Protein AF-A0A822D2E2-F1 (afdb_monomer_lite)

Sequence (139 aa):
VDSPNTPASKMARSLVAHYRWFVTGTPFHRSINDLEGIVQYLFPLTSIPRDQISLLLRKKDKINDVFLSWIMNFLKLITRRTSRQCLNDLPEQYERVIGLQFSQLERTYYDRIWNECRDEFKREFQHLWQKREKERNGN

pLDDT: mean 77.78, std 12.93, range [47.59, 97.12]

Radius of gyration: 23.9 Å; chains: 1; bounding box: 46×48×59 Å

Structure (mmCIF, N/CA/C/O backbone):
data_AF-A0A822D2E2-F1
#
_entry.id   AF-A0A822D2E2-F1
#
loop_
_atom_site.group_PDB
_atom_site.id
_atom_site.type_symbol
_atom_site.label_atom_id
_atom_site.label_alt_id
_atom_site.label_comp_id
_atom_site.label_asym_id
_atom_site.label_entity_id
_atom_site.label_seq_id
_atom_site.pdbx_PDB_ins_code
_atom_site.Cartn_x
_atom_site.Cartn_y
_atom_site.Cartn_z
_atom_site.occupancy
_atom_site.B_iso_or_equiv
_atom_site.auth_seq_id
_atom_site.auth_comp_id
_atom_site.auth_asym_id
_atom_site.auth_atom_id
_atom_site.pdbx_PDB_model_num
ATOM 1 N N . VAL A 1 1 ? 8.582 -6.673 -6.145 1.00 56.44 1 VAL A N 1
ATOM 2 C CA . VAL A 1 1 ? 8.926 -5.354 -6.729 1.00 56.44 1 VAL A CA 1
ATOM 3 C C . VAL A 1 1 ? 8.229 -4.242 -5.960 1.00 56.44 1 VAL A C 1
ATOM 5 O O . VAL A 1 1 ? 8.900 -3.307 -5.553 1.00 56.44 1 VAL A O 1
ATOM 8 N N . ASP A 1 2 ? 6.944 -4.424 -5.654 1.00 57.53 2 ASP A N 1
ATOM 9 C CA . ASP A 1 2 ? 6.040 -3.501 -4.937 1.00 57.53 2 ASP A CA 1
ATOM 10 C C . ASP A 1 2 ? 6.605 -2.957 -3.619 1.00 57.53 2 ASP A C 1
ATOM 12 O O . ASP A 1 2 ? 6.482 -1.781 -3.312 1.00 57.53 2 ASP A O 1
ATOM 16 N N . SER A 1 3 ? 7.321 -3.792 -2.862 1.00 69.19 3 SER A N 1
ATOM 17 C CA . SER A 1 3 ? 8.169 -3.329 -1.763 1.00 69.19 3 SER A CA 1
ATOM 18 C C . SER A 1 3 ? 9.639 -3.319 -2.201 1.00 69.19 3 SER A C 1
ATOM 20 O O . SER A 1 3 ? 10.194 -4.388 -2.503 1.00 69.19 3 SER A O 1
ATOM 22 N N . PRO A 1 4 ? 10.320 -2.157 -2.207 1.00 68.88 4 PRO A N 1
ATOM 23 C CA . PRO A 1 4 ? 11.646 -2.018 -2.812 1.00 68.88 4 PRO A CA 1
ATOM 24 C C . PRO A 1 4 ? 12.750 -2.775 -2.055 1.00 68.88 4 PRO A C 1
ATOM 26 O O . PRO A 1 4 ? 13.797 -3.081 -2.636 1.00 68.88 4 PRO A O 1
ATOM 29 N N . ASN A 1 5 ? 12.518 -3.110 -0.782 1.00 76.44 5 ASN A N 1
ATOM 30 C CA . ASN A 1 5 ? 13.512 -3.701 0.119 1.00 76.44 5 ASN A CA 1
ATOM 31 C C . ASN A 1 5 ? 13.451 -5.229 0.248 1.00 76.44 5 ASN A C 1
ATOM 33 O O . ASN A 1 5 ? 14.291 -5.799 0.943 1.00 76.44 5 ASN A O 1
ATOM 37 N N . THR A 1 6 ? 12.515 -5.903 -0.422 1.00 84.12 6 THR A N 1
ATOM 38 C CA . THR A 1 6 ? 12.447 -7.371 -0.364 1.00 84.12 6 THR A CA 1
ATOM 39 C C . THR A 1 6 ? 13.619 -8.015 -1.123 1.00 84.12 6 THR A C 1
ATOM 41 O O . THR A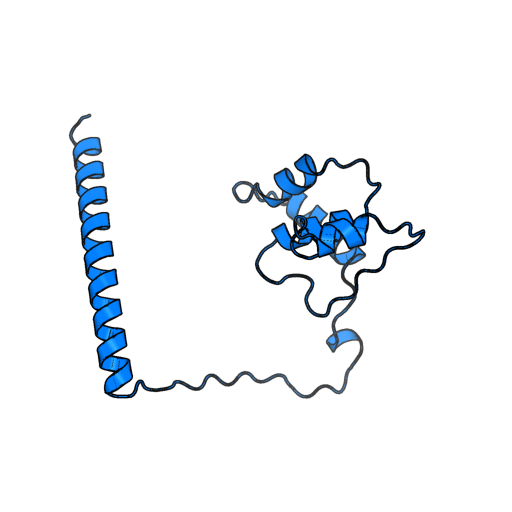 1 6 ? 14.102 -7.433 -2.103 1.00 84.12 6 THR A O 1
ATOM 44 N N . PRO A 1 7 ? 14.082 -9.217 -0.721 1.00 85.38 7 PRO A N 1
ATOM 45 C CA . PRO A 1 7 ? 15.142 -9.940 -1.431 1.00 85.38 7 PRO A CA 1
ATOM 46 C C . PRO A 1 7 ? 14.825 -10.147 -2.917 1.00 85.38 7 PRO A C 1
ATOM 48 O O . PRO A 1 7 ? 15.668 -9.885 -3.771 1.00 85.38 7 PRO A O 1
ATOM 51 N N . ALA A 1 8 ? 13.575 -10.500 -3.230 1.00 86.38 8 ALA A N 1
ATOM 52 C CA . ALA A 1 8 ? 13.098 -10.651 -4.601 1.00 86.38 8 ALA A CA 1
ATOM 53 C C . ALA A 1 8 ? 13.208 -9.342 -5.405 1.00 86.38 8 ALA A C 1
ATOM 55 O O . ALA A 1 8 ? 13.686 -9.352 -6.535 1.00 86.38 8 ALA A O 1
ATOM 56 N N . SER A 1 9 ? 12.837 -8.195 -4.821 1.00 82.94 9 SER A N 1
ATOM 57 C CA . SER A 1 9 ? 12.986 -6.891 -5.485 1.00 82.94 9 SER A CA 1
ATOM 58 C C . SER A 1 9 ? 14.453 -6.519 -5.726 1.00 82.94 9 SER A C 1
ATOM 60 O O . SER A 1 9 ? 14.771 -5.945 -6.765 1.00 82.94 9 SER A O 1
ATOM 62 N N . LYS A 1 10 ? 15.353 -6.834 -4.783 1.00 83.44 10 LYS A N 1
ATOM 63 C CA . LYS A 1 10 ? 16.796 -6.583 -4.937 1.00 83.44 10 LYS A CA 1
ATOM 64 C C . LYS A 1 10 ? 17.388 -7.432 -6.062 1.00 83.44 10 LYS A C 1
ATOM 66 O O . LYS A 1 10 ? 18.057 -6.882 -6.930 1.00 83.44 10 LYS A O 1
ATOM 71 N N . MET A 1 11 ? 17.070 -8.726 -6.080 1.00 86.38 11 MET A N 1
ATOM 72 C CA . MET A 1 11 ? 17.501 -9.656 -7.127 1.00 86.38 11 MET A CA 1
ATOM 73 C C . MET A 1 11 ? 16.960 -9.249 -8.504 1.00 86.38 11 MET A C 1
ATOM 75 O O . MET A 1 11 ? 17.710 -9.178 -9.470 1.00 86.38 11 MET A O 1
ATOM 79 N N . ALA A 1 12 ? 15.675 -8.901 -8.602 1.00 86.00 12 ALA A N 1
ATOM 80 C CA . ALA A 1 12 ? 15.085 -8.470 -9.867 1.00 86.00 12 ALA A CA 1
ATOM 81 C C . ALA A 1 12 ? 15.795 -7.232 -10.448 1.00 86.00 12 ALA A C 1
ATOM 83 O O . ALA A 1 12 ? 15.945 -7.116 -11.662 1.00 86.00 12 ALA A O 1
ATOM 84 N N . ARG A 1 13 ? 16.272 -6.316 -9.593 1.00 83.44 13 ARG A N 1
ATOM 85 C CA . ARG A 1 13 ? 17.028 -5.130 -10.025 1.00 83.44 13 ARG A CA 1
ATOM 86 C C . ARG A 1 13 ? 18.478 -5.418 -10.404 1.00 83.44 13 ARG A C 1
ATOM 88 O O . ARG A 1 13 ? 19.016 -4.644 -11.193 1.00 83.44 13 ARG A O 1
ATOM 95 N N . SER A 1 14 ? 19.101 -6.466 -9.865 1.00 84.00 14 SER A N 1
ATOM 96 C CA . SER A 1 14 ? 20.481 -6.831 -10.212 1.00 84.00 14 SER A CA 1
ATOM 97 C C . SER A 1 14 ? 20.594 -7.537 -11.564 1.00 84.00 14 SER A C 1
ATOM 99 O O . SER A 1 14 ? 21.699 -7.699 -12.069 1.00 84.00 14 SER A O 1
ATOM 101 N N . LEU A 1 15 ? 19.474 -7.949 -12.166 1.00 87.06 15 LEU A N 1
ATOM 102 C CA . LEU A 1 15 ? 19.469 -8.523 -13.508 1.00 87.06 15 LEU A CA 1
ATOM 103 C C . LEU A 1 15 ? 19.856 -7.464 -14.552 1.00 87.06 15 LEU A C 1
ATOM 105 O O . LEU A 1 15 ? 19.261 -6.379 -14.626 1.00 87.06 15 LEU A O 1
ATOM 109 N N . VAL A 1 16 ? 20.846 -7.802 -15.378 1.00 85.62 16 VAL A N 1
ATOM 110 C CA . VAL A 1 16 ? 21.248 -6.998 -16.535 1.00 85.62 16 VAL A CA 1
ATOM 111 C C . VAL A 1 16 ? 20.178 -7.149 -17.611 1.00 85.62 16 VAL A C 1
ATOM 113 O O . VAL A 1 16 ? 19.893 -8.254 -18.064 1.00 85.62 16 VAL A O 1
ATOM 116 N N . ALA A 1 17 ? 19.561 -6.039 -18.006 1.00 83.31 17 ALA A N 1
ATOM 117 C CA . ALA A 1 17 ? 18.522 -6.020 -19.025 1.00 83.31 17 ALA A CA 1
ATOM 118 C C . ALA A 1 17 ? 18.571 -4.699 -19.795 1.00 83.31 17 ALA A C 1
ATOM 120 O O . ALA A 1 17 ? 18.687 -3.639 -19.183 1.00 83.31 17 ALA A O 1
ATOM 121 N N . HIS A 1 18 ? 18.445 -4.773 -21.121 1.00 82.19 18 HIS A N 1
ATOM 122 C CA . HIS A 1 18 ? 18.367 -3.595 -21.994 1.00 82.19 18 HIS A CA 1
ATOM 123 C C . HIS A 1 18 ? 16.999 -2.909 -21.896 1.00 82.19 18 HIS A C 1
ATOM 125 O O . HIS A 1 18 ? 16.911 -1.686 -21.882 1.00 82.19 18 HIS A O 1
ATOM 131 N N . TYR A 1 19 ? 15.937 -3.705 -21.763 1.00 83.12 19 TYR A N 1
ATOM 132 C CA . TYR A 1 19 ? 14.572 -3.231 -21.569 1.00 83.12 19 TYR A CA 1
ATOM 133 C C . TYR A 1 19 ? 13.956 -3.949 -20.377 1.00 83.12 19 TYR A C 1
ATOM 135 O O . TYR A 1 19 ? 14.055 -5.172 -20.261 1.00 83.12 19 TYR A O 1
ATOM 143 N N . ARG A 1 20 ? 13.306 -3.193 -19.493 1.00 83.06 20 ARG A N 1
ATOM 144 C CA . ARG A 1 20 ? 12.608 -3.734 -18.327 1.00 83.06 20 ARG A CA 1
ATOM 145 C C . ARG A 1 20 ? 11.121 -3.492 -18.475 1.00 83.06 20 ARG A C 1
ATOM 147 O O . ARG A 1 20 ? 10.689 -2.361 -18.667 1.00 83.06 20 ARG A O 1
ATOM 154 N N . TRP A 1 21 ? 10.356 -4.567 -18.363 1.00 83.19 21 TRP A N 1
ATOM 155 C CA . TRP A 1 21 ? 8.904 -4.533 -18.419 1.00 83.19 21 TRP A CA 1
ATOM 156 C C . TRP A 1 21 ? 8.356 -4.939 -17.063 1.00 83.19 21 TRP A C 1
ATOM 158 O O . TRP A 1 21 ? 8.751 -5.960 -16.506 1.00 83.19 21 TRP A O 1
ATOM 168 N N . PHE A 1 22 ? 7.441 -4.134 -16.537 1.00 80.25 22 PHE A N 1
ATOM 169 C CA . PHE A 1 22 ? 6.709 -4.457 -15.326 1.00 80.25 22 PHE A CA 1
ATOM 170 C C . PHE A 1 22 ? 5.248 -4.696 -15.695 1.00 80.25 22 PHE A C 1
ATOM 172 O O . PHE A 1 22 ? 4.565 -3.787 -16.161 1.00 80.25 22 PHE A O 1
ATOM 179 N N . VAL A 1 23 ? 4.787 -5.936 -15.534 1.00 82.81 23 VAL A N 1
ATOM 180 C CA . VAL A 1 23 ? 3.426 -6.347 -15.889 1.00 82.81 23 VAL A CA 1
ATOM 181 C C . VAL A 1 23 ? 2.696 -6.727 -14.611 1.00 82.81 23 VAL A C 1
ATOM 183 O O . VAL A 1 23 ? 3.082 -7.666 -13.923 1.00 82.81 23 VAL A O 1
ATOM 186 N N . THR A 1 24 ? 1.637 -5.989 -14.296 1.00 79.38 24 THR A N 1
ATOM 187 C CA . THR A 1 24 ? 0.774 -6.245 -13.141 1.00 79.38 24 THR A CA 1
ATOM 188 C C . THR A 1 24 ? -0.663 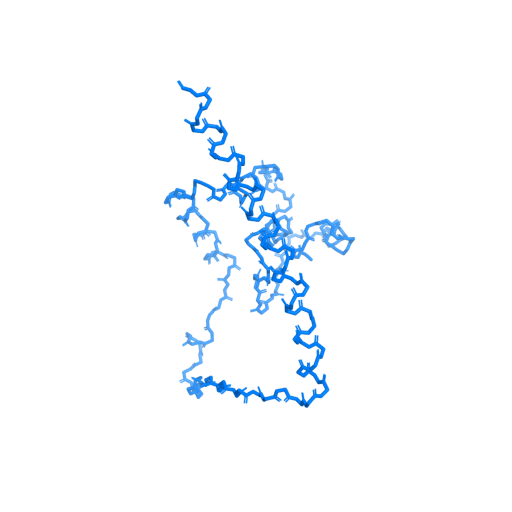-5.865 -13.476 1.00 79.38 24 THR A C 1
ATOM 190 O O . THR A 1 24 ? -0.899 -4.914 -14.222 1.00 79.38 24 THR A O 1
ATOM 193 N N . GLY A 1 25 ? -1.625 -6.617 -12.938 1.00 74.62 25 GLY A N 1
ATOM 194 C CA . GLY A 1 25 ? -3.047 -6.278 -13.036 1.00 74.62 25 GLY A CA 1
ATOM 195 C C . GLY A 1 25 ? -3.447 -5.122 -12.115 1.00 74.62 25 GLY A C 1
ATOM 196 O O . GLY A 1 25 ? -4.395 -4.403 -12.411 1.00 74.62 25 GLY A O 1
ATOM 197 N N . THR A 1 26 ? -2.701 -4.908 -11.028 1.00 74.44 26 THR A N 1
ATOM 198 C CA . THR A 1 26 ? -2.952 -3.861 -10.029 1.00 74.44 26 THR A CA 1
ATOM 199 C C . THR A 1 26 ? -1.615 -3.250 -9.600 1.00 74.44 26 THR 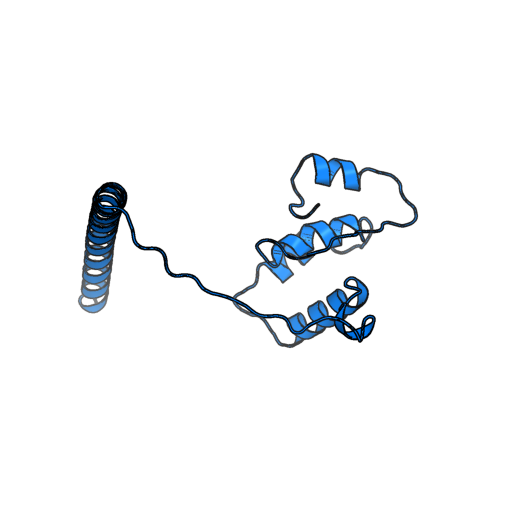A C 1
ATOM 201 O O . THR A 1 26 ? -0.932 -3.820 -8.746 1.00 74.44 26 THR A O 1
ATOM 204 N N . PRO A 1 27 ? -1.195 -2.116 -10.186 1.00 68.75 27 PRO A N 1
ATOM 205 C CA . PRO A 1 27 ? 0.087 -1.486 -9.853 1.00 68.75 27 PRO A CA 1
ATOM 206 C C . PRO A 1 27 ? 0.133 -0.871 -8.450 1.00 68.75 27 PRO A C 1
ATOM 208 O O . PRO A 1 27 ? 1.214 -0.568 -7.957 1.00 68.75 27 PRO A O 1
ATOM 211 N N . PHE A 1 28 ? -1.020 -0.721 -7.796 1.00 73.94 28 PHE A N 1
ATOM 212 C CA . PHE A 1 28 ? -1.149 -0.208 -6.436 1.00 73.94 28 PHE A CA 1
ATOM 213 C C . PHE A 1 28 ? -1.798 -1.275 -5.566 1.00 73.94 28 PHE A C 1
ATOM 215 O O . PHE A 1 28 ? -2.852 -1.792 -5.939 1.00 73.94 28 PHE A O 1
ATOM 222 N N . HIS A 1 29 ? -1.189 -1.602 -4.425 1.00 67.25 29 HIS A N 1
ATOM 223 C CA . HIS A 1 29 ? -1.730 -2.630 -3.536 1.00 67.25 29 HIS A CA 1
ATOM 224 C C . HIS A 1 29 ? -2.083 -2.077 -2.155 1.00 67.25 29 HIS A C 1
ATOM 226 O O . HIS A 1 29 ? -3.130 -2.411 -1.609 1.00 67.25 29 HIS A O 1
ATOM 232 N N . ARG A 1 30 ? -1.231 -1.224 -1.573 1.00 66.00 30 ARG A N 1
ATOM 233 C CA . ARG A 1 30 ? -1.423 -0.699 -0.210 1.00 66.00 30 ARG A CA 1
ATOM 234 C C . ARG A 1 30 ? -1.204 0.799 -0.103 1.00 66.00 30 ARG A C 1
ATOM 236 O O . ARG A 1 30 ? -1.859 1.450 0.708 1.00 66.00 30 ARG A O 1
ATOM 243 N N . SER A 1 31 ? -0.269 1.362 -0.868 1.00 68.31 31 SER A N 1
ATOM 244 C CA . SER A 1 31 ? 0.031 2.793 -0.775 1.00 68.31 31 SER A CA 1
ATOM 245 C C . SER A 1 31 ? 0.734 3.337 -2.014 1.00 68.31 31 SER A C 1
ATOM 247 O O . SER A 1 31 ? 1.313 2.593 -2.797 1.00 68.31 31 SER A O 1
ATOM 249 N N . ILE A 1 32 ? 0.778 4.665 -2.140 1.00 68.62 32 ILE A N 1
ATOM 250 C CA . ILE A 1 32 ? 1.562 5.342 -3.182 1.00 68.62 32 ILE A CA 1
ATOM 251 C C . ILE A 1 32 ? 3.067 5.033 -3.093 1.00 68.62 32 ILE A C 1
ATOM 253 O O . ILE A 1 32 ? 3.780 5.173 -4.081 1.00 68.62 32 ILE A O 1
ATOM 257 N N . ASN A 1 33 ? 3.551 4.556 -1.939 1.00 69.12 33 ASN A N 1
ATOM 258 C CA . ASN A 1 33 ? 4.940 4.129 -1.777 1.00 69.12 33 ASN A CA 1
ATOM 259 C C . ASN A 1 33 ? 5.260 2.869 -2.593 1.00 69.12 33 ASN A C 1
ATOM 261 O O . ASN A 1 33 ? 6.429 2.622 -2.877 1.00 69.12 33 ASN A O 1
ATOM 265 N N . ASP A 1 34 ? 4.250 2.106 -3.021 1.00 72.12 34 ASP A N 1
ATOM 266 C CA . ASP A 1 34 ? 4.449 0.937 -3.883 1.00 72.12 34 ASP A CA 1
ATOM 267 C C . ASP A 1 34 ? 5.018 1.361 -5.260 1.00 72.12 34 ASP A C 1
ATOM 269 O O . ASP A 1 34 ? 5.757 0.606 -5.899 1.00 72.12 34 ASP A O 1
ATOM 273 N N . LEU A 1 35 ? 4.788 2.619 -5.677 1.00 74.88 35 LEU A N 1
ATOM 274 C CA . LEU A 1 35 ? 5.411 3.207 -6.870 1.00 74.88 35 LEU A CA 1
ATOM 275 C C . LEU A 1 35 ? 6.925 3.311 -6.758 1.00 74.88 35 LEU A C 1
ATOM 277 O O . LEU A 1 35 ? 7.612 3.225 -7.772 1.00 74.88 35 LEU A O 1
ATOM 281 N N . GLU A 1 36 ? 7.460 3.478 -5.549 1.00 77.12 36 GLU A N 1
ATOM 282 C CA . GLU A 1 36 ? 8.899 3.612 -5.337 1.00 77.12 36 GLU A CA 1
ATOM 283 C C . GLU A 1 36 ? 9.635 2.374 -5.875 1.00 77.12 36 GLU A C 1
ATOM 285 O O . GLU A 1 36 ? 10.647 2.488 -6.567 1.00 77.12 36 GLU A O 1
ATOM 290 N N . GLY A 1 37 ? 9.086 1.184 -5.614 1.00 78.31 37 GLY A N 1
ATOM 291 C CA . GLY A 1 37 ? 9.633 -0.081 -6.096 1.00 78.31 37 GLY A CA 1
ATOM 292 C C . GLY A 1 37 ? 9.519 -0.254 -7.610 1.00 78.31 37 GLY A C 1
ATOM 293 O O . GLY A 1 37 ? 10.463 -0.734 -8.242 1.00 78.31 37 GLY A O 1
ATOM 294 N N . ILE A 1 38 ? 8.400 0.181 -8.195 1.00 80.06 38 ILE A N 1
ATOM 295 C CA . ILE A 1 38 ? 8.145 0.114 -9.641 1.00 80.06 38 ILE A CA 1
ATOM 296 C C . ILE A 1 38 ? 9.090 1.053 -10.397 1.00 80.06 38 ILE A C 1
ATOM 298 O O . ILE A 1 38 ? 9.747 0.627 -11.348 1.00 80.06 38 ILE A O 1
ATOM 302 N N . VAL A 1 39 ? 9.221 2.302 -9.939 1.00 78.69 39 VAL A N 1
ATOM 303 C CA . VAL A 1 39 ? 10.128 3.300 -10.524 1.00 78.69 39 VAL A CA 1
ATOM 304 C C . VAL A 1 39 ? 11.569 2.797 -10.460 1.00 78.69 39 VAL A C 1
ATOM 306 O O . VAL A 1 39 ? 12.250 2.780 -11.480 1.00 78.69 39 VAL A O 1
ATOM 309 N N . GLN A 1 40 ? 12.016 2.300 -9.300 1.00 78.56 40 GLN A N 1
ATOM 310 C CA . GLN A 1 40 ? 13.370 1.748 -9.134 1.00 78.56 40 GLN A CA 1
ATOM 311 C C . GLN A 1 40 ? 13.646 0.544 -10.040 1.00 78.56 40 GLN A C 1
ATOM 313 O O . GLN A 1 40 ? 14.792 0.299 -10.418 1.00 78.56 40 GLN A O 1
ATOM 318 N N . TYR A 1 41 ? 12.624 -0.255 -10.346 1.00 82.31 41 TYR A N 1
ATOM 319 C CA . TYR A 1 41 ? 12.782 -1.406 -11.222 1.00 82.31 41 TYR A CA 1
ATOM 320 C C . TYR A 1 41 ? 12.860 -1.001 -12.694 1.00 82.31 41 TYR A C 1
ATOM 322 O O . TYR A 1 41 ? 13.782 -1.449 -13.374 1.00 82.31 41 TYR A O 1
ATOM 330 N N . LEU A 1 42 ? 11.939 -0.156 -13.166 1.00 80.19 42 LEU A N 1
ATOM 331 C CA . LEU A 1 42 ? 11.862 0.289 -14.563 1.00 80.19 42 LEU A CA 1
ATOM 332 C C . LEU A 1 42 ? 13.002 1.236 -14.944 1.00 80.19 42 LEU A C 1
ATOM 334 O O . LEU A 1 42 ? 13.517 1.168 -16.057 1.00 80.19 42 LEU A O 1
ATOM 338 N N . PHE A 1 43 ? 13.425 2.075 -14.001 1.00 76.12 43 PHE A N 1
ATOM 339 C CA . PHE A 1 43 ? 14.415 3.124 -14.206 1.00 76.12 43 PHE A CA 1
ATOM 340 C C . PHE A 1 43 ? 15.613 2.953 -13.258 1.00 76.12 43 PHE A C 1
ATOM 342 O O . PHE A 1 43 ? 15.903 3.827 -12.445 1.00 76.12 43 PHE A O 1
ATOM 349 N N . PRO A 1 44 ? 16.352 1.832 -13.343 1.00 63.72 44 PRO A N 1
ATOM 350 C CA . PRO A 1 44 ? 17.481 1.565 -12.447 1.00 63.72 44 PRO A CA 1
ATOM 351 C C . PRO A 1 44 ? 18.633 2.565 -12.593 1.00 63.72 44 PRO A C 1
ATOM 353 O O . PRO A 1 44 ? 19.475 2.647 -11.707 1.00 63.72 44 PRO A O 1
ATOM 356 N N . LEU A 1 45 ? 18.680 3.281 -13.721 1.00 54.12 45 LEU A N 1
ATOM 357 C CA . LEU A 1 45 ? 19.753 4.192 -14.115 1.00 54.12 45 LEU A CA 1
ATOM 358 C C . LEU A 1 45 ? 19.318 5.660 -14.149 1.00 54.12 45 LEU A C 1
ATOM 360 O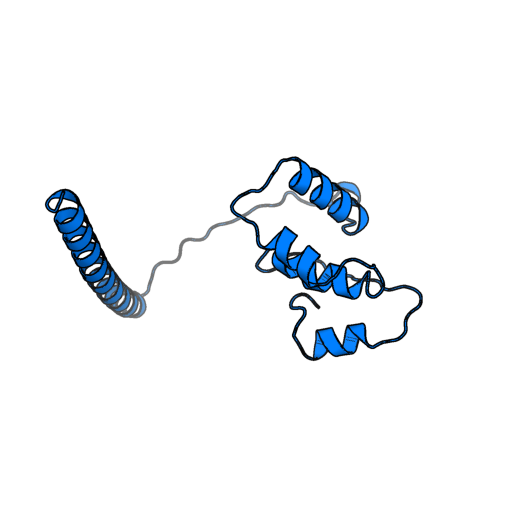 O . LEU A 1 45 ? 20.114 6.511 -14.537 1.00 54.12 45 LEU A O 1
ATOM 364 N N . THR A 1 46 ? 18.075 5.994 -13.781 1.00 53.47 46 THR A N 1
ATOM 365 C CA . THR A 1 46 ? 17.731 7.415 -13.679 1.00 53.47 46 THR A CA 1
ATOM 366 C C . THR A 1 46 ? 18.540 8.034 -12.553 1.00 53.47 46 THR A C 1
ATOM 368 O O . THR A 1 46 ? 18.484 7.547 -11.427 1.00 53.47 46 THR A O 1
ATOM 371 N N . SER A 1 47 ? 19.227 9.140 -12.844 1.00 52.09 47 SER A N 1
ATOM 372 C CA . SER A 1 47 ? 20.002 9.971 -11.910 1.00 52.09 47 SER A CA 1
ATOM 373 C C . SER A 1 47 ? 19.191 10.564 -10.751 1.00 52.09 47 SER A C 1
ATOM 375 O O . SER A 1 47 ? 19.665 11.476 -10.083 1.00 52.09 47 SER A O 1
ATOM 377 N N . ILE A 1 48 ? 17.960 10.101 -10.532 1.00 56.75 48 ILE A N 1
ATOM 378 C CA . ILE A 1 48 ? 17.091 10.521 -9.445 1.00 56.75 48 ILE A CA 1
ATOM 379 C C . ILE A 1 48 ? 17.447 9.645 -8.239 1.00 56.75 48 ILE A C 1
ATOM 381 O O . ILE A 1 48 ? 17.150 8.446 -8.245 1.00 56.75 48 ILE A O 1
ATOM 385 N N . PRO A 1 49 ? 18.084 10.207 -7.197 1.00 60.59 49 PRO A N 1
ATOM 386 C CA . PRO A 1 49 ? 18.413 9.458 -5.999 1.00 60.59 49 PRO A CA 1
ATOM 387 C C . PRO A 1 49 ? 17.145 8.865 -5.387 1.00 60.59 49 PRO A C 1
ATOM 389 O O . PRO A 1 49 ? 16.093 9.510 -5.350 1.00 60.59 49 PRO A O 1
ATOM 392 N N . ARG A 1 50 ? 17.264 7.654 -4.841 1.00 63.34 50 ARG A N 1
ATOM 393 C CA . ARG A 1 50 ? 16.208 6.975 -4.071 1.00 63.34 50 ARG A CA 1
ATOM 394 C C . ARG A 1 50 ? 15.544 7.902 -3.047 1.00 63.34 50 ARG A C 1
ATOM 396 O O . ARG A 1 50 ? 14.327 7.866 -2.854 1.00 63.34 50 ARG A O 1
ATOM 403 N N . ASP A 1 51 ? 16.350 8.759 -2.436 1.00 63.47 51 ASP A N 1
ATOM 404 C CA . ASP A 1 51 ? 15.924 9.708 -1.416 1.00 63.47 51 ASP A CA 1
ATOM 405 C C . ASP A 1 51 ? 15.000 10.785 -1.986 1.00 63.47 51 ASP A C 1
ATOM 407 O O . ASP A 1 51 ? 14.069 11.194 -1.312 1.00 63.47 51 ASP A O 1
ATOM 411 N N . GLN A 1 52 ? 15.163 11.192 -3.248 1.00 64.50 52 GL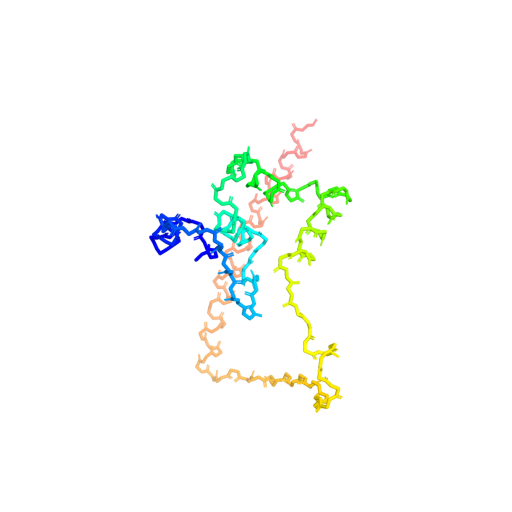N A N 1
ATOM 412 C CA . GLN A 1 52 ? 14.278 12.181 -3.868 1.00 64.50 52 GLN A CA 1
ATOM 413 C C . GLN A 1 52 ? 12.909 11.592 -4.214 1.00 64.50 52 GLN A C 1
ATOM 415 O O . GLN A 1 52 ? 11.896 12.221 -3.928 1.00 64.50 52 GLN A O 1
ATOM 420 N N . ILE A 1 53 ? 12.848 10.371 -4.760 1.00 64.50 53 ILE A N 1
ATOM 421 C CA . ILE A 1 53 ? 11.567 9.700 -5.060 1.00 64.50 53 ILE A CA 1
ATOM 422 C C . ILE A 1 53 ? 10.808 9.420 -3.763 1.00 64.50 53 ILE A C 1
ATOM 424 O O . ILE A 1 53 ? 9.619 9.714 -3.657 1.00 64.50 53 ILE A O 1
ATOM 428 N N . SER A 1 54 ? 11.499 8.892 -2.752 1.00 65.12 54 SER A N 1
ATOM 429 C CA . SER A 1 54 ? 10.883 8.634 -1.453 1.00 65.12 54 SER A CA 1
ATOM 430 C C . SER A 1 54 ? 10.463 9.930 -0.750 1.00 65.12 54 SER A C 1
ATOM 432 O O . SER A 1 54 ? 9.372 9.965 -0.194 1.00 65.12 54 SER A O 1
ATOM 434 N N . LEU A 1 55 ? 11.239 11.018 -0.823 1.00 66.00 55 LEU A N 1
ATOM 435 C CA . LEU A 1 55 ? 10.855 12.323 -0.267 1.00 66.00 55 LEU A CA 1
ATOM 436 C C . LEU A 1 55 ? 9.628 12.918 -0.977 1.00 66.00 55 LEU A C 1
ATOM 438 O O . LEU A 1 55 ? 8.746 13.468 -0.317 1.00 66.00 55 LEU A O 1
ATOM 442 N N . LEU A 1 56 ? 9.558 12.786 -2.303 1.00 64.44 56 LEU A N 1
ATOM 443 C CA . LEU A 1 56 ? 8.420 13.222 -3.112 1.00 64.44 56 LEU A CA 1
ATOM 444 C C . LEU A 1 56 ? 7.147 12.432 -2.771 1.00 64.44 56 LEU A C 1
ATOM 446 O O . LEU A 1 56 ? 6.090 13.027 -2.593 1.00 64.44 56 LEU A O 1
ATOM 450 N N . LEU A 1 57 ? 7.250 11.110 -2.606 1.00 65.06 57 LEU A N 1
ATOM 451 C CA . LEU A 1 57 ? 6.113 10.244 -2.265 1.00 65.06 57 LEU A CA 1
ATOM 452 C C . LEU A 1 57 ? 5.690 10.342 -0.785 1.00 65.06 57 LEU A C 1
ATOM 454 O O . LEU A 1 57 ? 4.522 10.121 -0.464 1.00 65.06 57 LEU A O 1
ATOM 458 N N . ARG A 1 58 ? 6.617 10.677 0.126 1.00 64.62 58 ARG A N 1
ATOM 459 C CA . ARG A 1 58 ? 6.374 10.734 1.582 1.00 64.62 58 ARG A CA 1
ATOM 460 C C . ARG A 1 58 ? 5.855 12.079 2.082 1.00 64.62 58 ARG A C 1
ATOM 462 O O . ARG A 1 58 ? 5.250 12.105 3.152 1.00 64.62 58 ARG A O 1
ATOM 469 N N . LYS A 1 59 ? 6.042 13.183 1.348 1.00 61.69 59 LYS A N 1
ATOM 470 C CA . LYS A 1 59 ? 5.469 14.497 1.700 1.00 61.69 59 LYS A CA 1
ATOM 471 C C . LYS A 1 59 ? 3.960 14.537 1.416 1.00 61.69 59 LYS A C 1
ATOM 473 O O . LYS A 1 59 ? 3.498 15.248 0.530 1.00 61.69 59 LYS A O 1
ATOM 478 N N . LYS A 1 60 ? 3.181 13.788 2.202 1.00 53.91 60 LYS A N 1
ATOM 479 C CA . LYS A 1 60 ? 1.709 13.814 2.169 1.00 53.91 60 LYS A CA 1
ATOM 480 C C . LYS A 1 60 ? 1.125 15.170 2.578 1.00 53.91 60 LYS A C 1
ATOM 482 O O . LYS A 1 60 ? 0.065 15.536 2.088 1.00 53.91 60 LYS A O 1
ATOM 487 N N . ASP A 1 61 ? 1.834 15.933 3.408 1.00 53.34 61 ASP A N 1
ATOM 488 C CA . ASP A 1 61 ? 1.292 17.156 4.023 1.00 53.34 61 ASP A CA 1
ATOM 489 C C . ASP A 1 61 ? 1.334 18.394 3.110 1.00 53.34 61 ASP A C 1
ATOM 491 O O . ASP A 1 61 ? 0.807 19.447 3.459 1.00 53.34 61 ASP A O 1
ATOM 495 N N . LYS A 1 62 ? 1.951 18.287 1.925 1.00 55.88 62 LYS A N 1
ATOM 496 C CA . LYS A 1 62 ? 1.947 19.331 0.887 1.00 55.88 62 LYS A CA 1
ATOM 497 C C . LYS A 1 62 ? 1.854 18.701 -0.498 1.00 55.88 62 LYS A C 1
ATOM 499 O O . LYS A 1 62 ? 2.755 18.857 -1.322 1.00 55.88 62 LYS A O 1
ATOM 504 N N . ILE A 1 63 ? 0.770 17.970 -0.746 1.00 61.22 63 ILE A N 1
ATOM 505 C CA . ILE A 1 63 ? 0.386 17.617 -2.113 1.00 61.22 63 ILE A CA 1
ATOM 506 C C . ILE A 1 63 ? 0.090 18.936 -2.840 1.00 61.22 63 ILE A C 1
ATOM 508 O O . ILE A 1 63 ? -0.956 19.541 -2.646 1.00 61.22 63 ILE A O 1
ATOM 512 N N . ASN A 1 64 ? 1.063 19.421 -3.608 1.00 66.69 64 ASN A N 1
ATOM 513 C CA . ASN A 1 64 ? 0.904 20.574 -4.488 1.00 66.69 64 ASN A CA 1
ATOM 514 C C . ASN A 1 64 ? 0.406 20.080 -5.856 1.00 66.69 64 ASN A C 1
ATOM 516 O O . ASN A 1 64 ? 0.814 19.004 -6.304 1.00 66.69 64 ASN A O 1
ATOM 520 N N . ASP A 1 65 ? -0.412 20.873 -6.544 1.00 74.56 65 ASP A N 1
ATOM 521 C CA . ASP A 1 65 ? -0.963 20.567 -7.872 1.00 74.56 65 ASP A CA 1
ATOM 522 C C . ASP A 1 65 ? 0.128 20.203 -8.889 1.00 74.56 65 ASP A C 1
ATOM 524 O O . ASP A 1 65 ? -0.054 19.337 -9.746 1.00 74.56 65 ASP A O 1
ATOM 528 N N . VAL A 1 66 ? 1.316 20.795 -8.742 1.00 72.81 66 VAL A N 1
ATOM 529 C CA . VAL A 1 66 ? 2.499 20.481 -9.555 1.00 72.81 66 VAL A CA 1
ATOM 530 C C . VAL A 1 66 ? 2.940 19.022 -9.388 1.00 72.81 66 VAL A C 1
ATOM 532 O O . VAL A 1 66 ? 3.243 18.348 -10.373 1.00 72.81 66 VAL A O 1
ATOM 535 N N . PHE A 1 67 ? 2.949 18.506 -8.154 1.00 71.94 67 PHE A N 1
ATOM 536 C CA . PHE A 1 67 ? 3.329 17.120 -7.874 1.00 71.94 67 PHE A CA 1
ATOM 537 C C . PHE A 1 67 ? 2.275 16.137 -8.394 1.00 71.94 67 PHE A C 1
ATOM 539 O O . PHE A 1 67 ? 2.628 15.122 -8.996 1.00 71.94 67 PHE A O 1
ATOM 546 N N . LEU A 1 68 ? 0.989 16.469 -8.233 1.00 73.19 68 LEU A N 1
ATOM 547 C CA . LEU A 1 68 ? -0.111 15.681 -8.791 1.00 73.19 68 LEU A CA 1
ATOM 548 C C . LEU A 1 68 ? -0.055 15.624 -10.319 1.00 73.19 68 LEU A C 1
ATOM 550 O O . LEU A 1 68 ? -0.194 14.552 -10.901 1.00 73.19 68 LEU A O 1
ATOM 554 N N . SER A 1 69 ? 0.199 16.752 -10.979 1.00 77.62 69 SER A N 1
ATOM 555 C CA . SER A 1 69 ? 0.335 16.799 -12.436 1.00 77.62 69 SER A CA 1
ATOM 556 C C . SER A 1 69 ? 1.517 15.954 -12.919 1.00 77.62 69 SER A C 1
ATOM 558 O O . SER A 1 69 ? 1.378 15.142 -13.839 1.00 77.62 69 SER A O 1
ATOM 560 N N . TRP A 1 70 ? 2.667 16.067 -12.248 1.00 75.19 70 TRP A N 1
ATOM 561 C CA . TRP A 1 70 ? 3.847 15.269 -12.571 1.00 75.19 70 TRP A CA 1
ATOM 562 C C . TRP A 1 70 ? 3.595 13.768 -12.399 1.00 75.19 70 TRP A C 1
ATOM 564 O O . TRP A 1 70 ? 3.849 13.000 -13.330 1.00 75.19 70 TRP A O 1
ATOM 574 N N . ILE A 1 71 ? 3.040 13.343 -11.256 1.00 74.75 71 ILE A N 1
ATOM 575 C CA . ILE A 1 71 ? 2.789 11.920 -11.006 1.00 74.75 71 ILE A CA 1
ATOM 576 C C . ILE A 1 71 ? 1.716 11.379 -11.950 1.00 74.75 71 ILE A C 1
ATOM 578 O O . ILE A 1 71 ? 1.866 10.276 -12.457 1.00 74.75 71 ILE A O 1
ATOM 582 N N . MET A 1 72 ? 0.688 12.161 -12.285 1.00 77.12 72 MET A N 1
ATOM 583 C CA . MET A 1 72 ? -0.326 11.766 -13.264 1.00 77.12 72 MET A CA 1
ATOM 584 C C . MET A 1 72 ? 0.258 11.573 -14.663 1.00 77.12 72 MET A C 1
ATOM 586 O O . MET A 1 72 ? -0.084 10.602 -15.339 1.00 77.12 72 MET A O 1
ATOM 590 N N . ASN A 1 73 ? 1.153 12.457 -15.105 1.00 77.62 73 ASN A N 1
ATOM 591 C CA . ASN A 1 73 ? 1.836 12.302 -16.389 1.00 77.62 73 ASN A CA 1
ATOM 592 C C . ASN A 1 73 ? 2.773 11.093 -16.383 1.00 77.62 73 ASN A C 1
ATOM 594 O O . ASN A 1 73 ? 2.776 10.317 -17.335 1.00 77.62 73 ASN A O 1
ATOM 598 N N . PHE A 1 74 ? 3.500 10.874 -15.287 1.00 75.62 74 PHE A N 1
ATOM 599 C CA . PHE A 1 74 ? 4.321 9.682 -15.111 1.00 75.62 74 PHE A CA 1
ATOM 600 C C . PHE A 1 74 ? 3.478 8.397 -15.152 1.00 75.62 74 PHE A C 1
ATOM 602 O O . PHE A 1 74 ? 3.790 7.469 -15.896 1.00 75.62 74 PHE A O 1
ATOM 609 N N . LEU A 1 75 ? 2.360 8.360 -14.423 1.00 76.06 75 LEU A N 1
ATOM 610 C CA . LEU A 1 75 ? 1.441 7.225 -14.398 1.00 76.06 75 LEU A CA 1
ATOM 611 C C . LEU A 1 75 ? 0.828 6.942 -15.768 1.00 76.06 75 LEU A C 1
ATOM 613 O O . LEU A 1 75 ? 0.692 5.773 -16.109 1.00 76.06 75 LEU A O 1
ATOM 617 N N . LYS A 1 76 ? 0.519 7.965 -16.573 1.00 76.56 76 LYS A N 1
ATOM 618 C CA . LYS A 1 76 ? 0.070 7.788 -17.967 1.00 76.56 76 LYS A CA 1
ATOM 619 C C . LYS A 1 76 ? 1.121 7.106 -18.848 1.00 76.56 76 LYS A C 1
ATOM 621 O O . LYS A 1 76 ? 0.750 6.382 -19.765 1.00 76.56 76 LYS A O 1
ATOM 626 N N . LEU A 1 77 ? 2.410 7.326 -18.580 1.00 70.88 77 LEU A N 1
ATOM 627 C CA . LEU A 1 77 ? 3.504 6.699 -19.329 1.00 70.88 77 LEU A CA 1
ATOM 628 C C . LEU A 1 77 ? 3.707 5.232 -18.936 1.00 70.88 77 LEU A C 1
ATOM 630 O O . LEU A 1 77 ? 3.977 4.402 -19.802 1.00 70.88 77 LEU A O 1
ATOM 634 N N . ILE A 1 78 ? 3.585 4.907 -17.644 1.00 70.62 78 ILE A N 1
ATOM 635 C CA . ILE A 1 78 ? 3.869 3.553 -17.138 1.00 70.62 78 ILE A CA 1
ATOM 636 C C . ILE A 1 78 ? 2.636 2.650 -17.052 1.00 70.62 78 ILE A C 1
ATOM 638 O O . ILE A 1 78 ? 2.756 1.427 -17.098 1.00 70.62 78 ILE A O 1
ATOM 642 N N . THR A 1 79 ? 1.445 3.232 -16.928 1.00 71.00 79 THR A N 1
ATOM 643 C CA . THR A 1 79 ? 0.194 2.496 -16.746 1.00 71.00 79 THR A CA 1
ATOM 644 C C . THR A 1 79 ? -0.537 2.450 -18.069 1.00 71.00 79 THR A C 1
ATOM 646 O O . THR A 1 79 ? -1.142 3.423 -18.509 1.00 71.00 79 THR A O 1
ATOM 649 N N . ARG A 1 80 ? -0.529 1.281 -18.699 1.00 65.56 80 ARG A N 1
ATOM 650 C CA . ARG A 1 80 ? -1.359 1.015 -19.868 1.00 65.56 80 ARG A CA 1
ATOM 651 C C . ARG A 1 80 ? -2.433 0.018 -19.458 1.00 65.56 80 ARG A C 1
ATOM 653 O O . ARG A 1 80 ? -2.107 -1.160 -19.328 1.00 65.56 80 ARG A O 1
ATOM 660 N N . ARG A 1 81 ? -3.674 0.494 -19.251 1.00 65.56 81 ARG A N 1
ATOM 661 C CA . ARG A 1 81 ? -4.940 -0.142 -19.695 1.00 65.56 81 ARG A CA 1
ATOM 662 C C . ARG A 1 81 ? -6.194 0.371 -18.973 1.00 65.56 81 ARG A C 1
ATOM 664 O O . ARG A 1 81 ? -6.193 0.590 -17.769 1.00 65.56 81 ARG A O 1
ATOM 671 N N . THR A 1 82 ? -7.307 0.381 -19.706 1.00 56.47 82 THR A N 1
ATOM 672 C CA . THR A 1 82 ? -8.643 0.094 -19.163 1.00 56.47 82 THR A CA 1
ATOM 673 C C . THR A 1 82 ? -9.326 -0.904 -20.095 1.00 56.47 82 THR A C 1
ATOM 675 O O . THR A 1 82 ? -9.407 -0.669 -21.296 1.00 56.47 82 THR A O 1
ATOM 678 N N . SER A 1 83 ? -9.815 -2.025 -19.557 1.00 55.84 83 SER A N 1
ATOM 679 C CA . SER A 1 83 ? -10.617 -3.014 -20.299 1.00 55.84 83 SER A CA 1
ATOM 680 C C . SER A 1 83 ? -11.801 -2.364 -21.020 1.00 55.84 83 SER A C 1
ATOM 682 O O . SER A 1 83 ? -12.045 -2.687 -22.174 1.00 55.84 83 SER A O 1
ATOM 684 N N . ARG A 1 84 ? -12.441 -1.361 -20.401 1.00 56.31 84 ARG A N 1
ATOM 685 C CA . ARG A 1 84 ? -13.523 -0.554 -20.997 1.00 56.31 84 ARG A CA 1
ATOM 686 C C . ARG A 1 84 ? -13.166 0.170 -22.301 1.00 56.31 84 ARG A C 1
ATOM 688 O O . ARG A 1 84 ? -14.069 0.487 -23.055 1.00 56.31 84 ARG A O 1
ATOM 695 N N . GLN A 1 85 ? -11.892 0.475 -22.561 1.00 59.88 85 GLN A N 1
ATOM 696 C CA . GLN A 1 85 ? -11.484 1.152 -23.803 1.00 59.88 85 GLN A CA 1
ATOM 697 C C . GLN A 1 85 ? -11.221 0.174 -24.957 1.00 59.88 85 GLN A C 1
ATOM 699 O O . GLN A 1 85 ? -11.148 0.596 -26.106 1.00 59.88 85 GLN A O 1
ATOM 704 N N . CYS A 1 86 ? -11.035 -1.115 -24.656 1.00 60.72 86 CYS A N 1
ATOM 705 C CA . CYS A 1 86 ? -10.644 -2.134 -25.633 1.00 60.72 86 CYS A CA 1
ATOM 706 C C . CYS A 1 86 ? -11.683 -3.249 -25.812 1.00 60.72 86 CYS A C 1
ATOM 708 O O . CYS A 1 86 ? -11.568 -4.027 -26.753 1.00 60.72 86 CYS A O 1
ATOM 710 N N . LEU A 1 87 ? -12.651 -3.365 -24.905 1.00 66.31 87 LEU A N 1
ATOM 711 C CA . LEU A 1 87 ? -13.648 -4.426 -24.883 1.00 66.31 87 LEU A CA 1
ATOM 712 C C . LEU A 1 87 ? -15.016 -3.770 -24.680 1.00 66.31 87 LEU A C 1
ATOM 714 O O . LEU A 1 87 ? -15.331 -3.307 -23.584 1.00 66.31 87 LEU A O 1
ATOM 718 N N . ASN A 1 88 ? -15.795 -3.703 -25.758 1.00 67.62 88 ASN A N 1
ATOM 719 C CA . ASN A 1 88 ? -17.116 -3.070 -25.765 1.00 67.62 88 ASN A CA 1
ATOM 720 C C . ASN A 1 88 ? -18.226 -4.008 -25.257 1.00 67.62 88 ASN A C 1
ATOM 722 O O . ASN A 1 88 ? -19.305 -3.536 -24.920 1.00 67.62 88 ASN A O 1
ATOM 726 N N . ASP A 1 89 ? -17.937 -5.309 -25.138 1.00 79.94 89 ASP A N 1
ATOM 727 C CA . ASP A 1 89 ? -18.933 -6.356 -24.870 1.00 79.94 89 ASP A CA 1
ATOM 728 C C . ASP A 1 89 ? -18.854 -6.926 -23.440 1.00 79.94 89 ASP A C 1
ATOM 730 O O . ASP A 1 89 ? -19.218 -8.078 -23.198 1.00 79.94 89 ASP A O 1
ATOM 734 N N . LEU A 1 90 ? -18.336 -6.165 -22.466 1.00 79.06 90 LEU A N 1
ATOM 735 C CA . LEU A 1 90 ? -18.386 -6.611 -21.068 1.00 79.06 90 LEU A CA 1
ATOM 736 C C . LEU A 1 90 ? -19.791 -6.411 -20.481 1.00 79.06 90 LEU A C 1
ATOM 738 O O . LEU A 1 90 ? -20.381 -5.348 -20.679 1.00 79.06 90 LEU A O 1
ATOM 742 N N . PRO A 1 91 ? -20.302 -7.377 -19.694 1.00 83.62 91 PRO A N 1
ATOM 743 C CA . PRO A 1 91 ? -21.524 -7.174 -18.927 1.00 83.62 91 PRO A CA 1
ATOM 744 C C . PRO A 1 91 ? -21.343 -6.039 -17.910 1.00 83.62 91 PRO A C 1
ATOM 746 O O . PRO A 1 91 ? -20.223 -5.738 -17.479 1.00 83.62 91 PRO A O 1
ATOM 749 N N . GLU A 1 92 ? -22.453 -5.426 -17.495 1.00 81.88 92 GLU A N 1
ATOM 750 C CA . GLU A 1 92 ? -22.424 -4.411 -16.444 1.00 81.88 92 GLU A CA 1
ATOM 751 C C . GLU A 1 92 ? -21.831 -4.980 -15.150 1.00 81.88 92 GLU A C 1
ATOM 753 O O . GLU A 1 92 ? -22.177 -6.070 -14.688 1.00 81.88 92 GLU A O 1
ATOM 758 N N . GLN A 1 93 ? -20.912 -4.221 -14.553 1.00 84.12 93 GLN A N 1
ATOM 759 C CA . GLN A 1 93 ? -20.357 -4.556 -13.251 1.00 84.12 93 GLN A CA 1
ATOM 760 C C . GLN A 1 93 ? -21.425 -4.309 -12.184 1.00 84.12 93 GLN A C 1
ATOM 762 O O . GLN A 1 93 ? -21.920 -3.191 -12.062 1.00 84.12 93 GLN A O 1
ATOM 767 N N . TYR A 1 94 ? -21.723 -5.322 -11.374 1.00 87.81 94 TYR A N 1
ATOM 768 C CA . TYR A 1 94 ? -22.583 -5.183 -10.204 1.00 87.81 94 TYR A CA 1
ATOM 769 C C . TYR A 1 94 ? -21.811 -5.528 -8.931 1.00 87.81 94 TYR A C 1
ATOM 771 O O . TYR A 1 94 ? -20.999 -6.453 -8.898 1.00 87.81 94 TYR A O 1
ATOM 779 N N . GLU A 1 95 ? -22.079 -4.779 -7.869 1.00 91.94 95 GLU A N 1
ATOM 780 C CA . GLU A 1 95 ? -21.578 -5.052 -6.528 1.00 91.94 95 GLU A CA 1
ATOM 781 C C . GLU A 1 95 ? -22.743 -5.534 -5.664 1.00 91.94 95 GLU A C 1
ATOM 783 O O . GLU A 1 95 ? -23.830 -4.955 -5.687 1.00 91.94 95 GLU A O 1
ATOM 788 N N . ARG A 1 96 ? -22.538 -6.618 -4.911 1.00 92.94 96 ARG A N 1
ATOM 789 C CA . ARG A 1 96 ? -23.526 -7.122 -3.955 1.00 92.94 96 ARG A CA 1
ATOM 790 C C . ARG A 1 96 ? -22.902 -7.165 -2.572 1.00 92.94 96 ARG A C 1
ATOM 792 O O . ARG A 1 96 ? -22.024 -7.983 -2.314 1.00 92.94 96 ARG A O 1
ATOM 799 N N . VAL A 1 97 ? -23.419 -6.335 -1.676 1.00 94.81 97 VAL A N 1
ATOM 800 C CA . VAL A 1 97 ? -23.061 -6.367 -0.258 1.00 94.81 97 VAL A CA 1
ATOM 801 C C . VAL A 1 97 ? -24.037 -7.289 0.466 1.00 94.81 97 VAL A C 1
ATOM 803 O O . VAL A 1 97 ? -25.240 -7.038 0.480 1.00 94.81 97 VAL A O 1
ATOM 806 N N . ILE A 1 98 ? -23.526 -8.373 1.048 1.00 95.50 98 ILE A N 1
ATOM 807 C CA . ILE A 1 98 ? -24.318 -9.318 1.844 1.00 95.50 98 ILE A CA 1
ATOM 808 C C . ILE A 1 98 ? -23.927 -9.132 3.308 1.00 95.50 98 ILE A C 1
ATOM 810 O O . ILE A 1 98 ? -22.821 -9.485 3.710 1.00 95.50 98 ILE A O 1
ATOM 814 N N . GLY A 1 99 ? -24.833 -8.560 4.100 1.00 94.38 99 GLY A N 1
ATOM 815 C CA . GLY A 1 99 ? -24.649 -8.440 5.543 1.00 94.38 99 GLY A CA 1
ATOM 816 C C . GLY A 1 99 ? -24.796 -9.801 6.217 1.00 94.38 99 GLY A C 1
ATOM 817 O O . GLY A 1 99 ? -25.836 -10.444 6.091 1.00 94.38 99 GLY A O 1
ATOM 818 N N . LEU A 1 100 ? -23.764 -10.233 6.938 1.00 95.69 100 LEU A N 1
ATOM 819 C CA . LEU A 1 100 ? -23.791 -11.456 7.737 1.00 95.69 100 LEU A CA 1
ATOM 820 C C . LEU A 1 100 ? -24.072 -11.116 9.200 1.00 95.69 100 LEU A C 1
ATOM 822 O O . LEU A 1 100 ? -23.662 -10.067 9.697 1.00 95.69 100 LEU A O 1
ATOM 826 N N . GLN A 1 101 ? -24.782 -12.008 9.886 1.00 94.81 101 GLN A N 1
ATOM 827 C CA . GLN A 1 101 ? -25.010 -11.903 11.323 1.00 94.81 101 GLN A CA 1
ATOM 828 C C . GLN A 1 101 ? -23.999 -12.773 12.057 1.00 94.81 101 GLN A C 1
ATOM 830 O O . GLN A 1 101 ? -23.757 -13.909 11.652 1.00 94.81 101 GLN A O 1
ATOM 835 N N . PHE A 1 102 ? -23.449 -12.256 13.153 1.00 96.12 102 PHE A N 1
ATOM 836 C CA . PHE A 1 102 ? -22.647 -13.073 14.055 1.00 96.12 102 PHE A CA 1
ATOM 837 C C . PHE A 1 102 ? -23.494 -14.190 14.658 1.00 96.12 102 PHE A C 1
ATOM 839 O O . PHE A 1 102 ? -24.615 -13.954 15.121 1.00 96.12 102 PHE A O 1
ATOM 846 N N . SER A 1 103 ? -22.917 -15.385 14.729 1.00 96.62 103 SER A N 1
ATOM 847 C CA . SER A 1 103 ? -23.401 -16.434 15.619 1.00 96.62 103 SER A CA 1
ATOM 848 C C . SER A 1 103 ? -23.310 -15.990 17.084 1.00 96.62 103 SER A C 1
ATOM 850 O O . SER A 1 103 ? -22.592 -15.051 17.435 1.00 96.62 103 SER A O 1
ATOM 852 N N . GLN A 1 104 ? -24.017 -16.689 17.974 1.00 94.56 104 GLN A N 1
ATOM 853 C CA . GLN A 1 104 ? -23.998 -16.374 19.407 1.00 94.56 104 GLN A CA 1
ATOM 854 C C . GLN A 1 104 ? -22.578 -16.426 19.999 1.00 94.56 104 GLN A C 1
ATOM 856 O O . GLN A 1 104 ? -22.214 -15.605 20.844 1.00 94.56 104 GLN A O 1
ATOM 861 N N . LEU A 1 105 ? -21.764 -17.373 19.525 1.00 96.75 105 LEU A N 1
ATOM 862 C CA . LEU A 1 105 ? -20.378 -17.522 19.949 1.00 96.75 105 LEU A CA 1
ATOM 863 C C . LEU A 1 105 ? -19.520 -16.353 19.449 1.00 96.75 105 LEU A C 1
ATOM 865 O O . LEU A 1 105 ? -18.853 -15.700 20.247 1.00 96.75 105 LEU A O 1
ATOM 869 N N . GLU A 1 106 ? -19.582 -16.042 18.152 1.00 97.06 106 GLU A N 1
ATOM 870 C CA . GLU A 1 106 ? -18.835 -14.926 17.554 1.00 97.06 106 GLU A CA 1
ATOM 871 C C . GLU A 1 106 ? -19.215 -13.586 18.177 1.00 97.06 106 GLU A C 1
ATOM 873 O O . GLU A 1 106 ? -18.333 -12.783 18.460 1.00 97.06 106 GLU A O 1
ATOM 878 N N . ARG A 1 107 ? -20.505 -13.367 18.459 1.00 96.88 107 ARG A N 1
ATOM 879 C CA . ARG A 1 107 ? -20.985 -12.156 19.132 1.00 96.88 107 ARG A CA 1
ATOM 880 C C . ARG A 1 107 ? -20.363 -12.005 20.514 1.00 96.88 107 ARG A C 1
ATOM 882 O O . ARG A 1 107 ? -19.903 -10.925 20.851 1.00 96.88 107 ARG A O 1
ATOM 889 N N . THR A 1 108 ? -20.270 -13.094 21.274 1.00 96.88 108 THR A N 1
ATOM 890 C CA . THR A 1 108 ? -19.649 -13.077 22.608 1.00 96.88 108 THR A CA 1
ATOM 891 C C . THR A 1 108 ? -18.173 -12.669 22.537 1.00 96.88 108 THR A C 1
ATOM 893 O O . THR A 1 108 ? -17.716 -11.834 23.319 1.00 96.88 108 THR A O 1
ATOM 896 N N . TYR A 1 109 ? -17.422 -13.224 21.581 1.00 97.12 109 TYR A N 1
ATOM 897 C CA . TYR A 1 109 ? -16.018 -12.853 21.376 1.00 97.12 109 TYR A CA 1
ATOM 898 C C . TYR A 1 109 ? -15.862 -11.426 20.852 1.00 97.12 109 TYR A C 1
ATOM 900 O O . TYR A 1 109 ? -14.996 -10.691 21.326 1.00 97.12 109 TYR A O 1
ATOM 908 N N . TYR A 1 110 ? -16.710 -11.027 19.908 1.00 97.06 110 TYR A N 1
ATOM 909 C CA . TYR A 1 110 ? -16.715 -9.682 19.353 1.00 97.06 110 TYR A CA 1
ATOM 910 C C . TYR A 1 110 ? -16.996 -8.639 20.438 1.00 97.06 110 TYR A C 1
ATOM 912 O O . TYR A 1 110 ? -16.233 -7.688 20.576 1.00 97.06 110 TYR A O 1
ATOM 920 N N . ASP A 1 111 ? -18.030 -8.848 21.256 1.00 96.62 111 ASP A N 1
ATOM 921 C CA . ASP A 1 111 ? -18.414 -7.936 22.335 1.00 96.62 111 ASP A CA 1
ATOM 922 C C . ASP A 1 111 ? -17.308 -7.818 23.391 1.00 96.62 111 ASP A C 1
ATOM 924 O O . ASP A 1 111 ? -17.062 -6.731 23.916 1.00 96.62 111 ASP A O 1
ATOM 928 N N . ARG A 1 112 ? -16.588 -8.910 23.678 1.00 96.81 112 ARG A N 1
ATOM 929 C CA . ARG A 1 112 ? -15.417 -8.868 24.560 1.00 96.81 112 ARG A CA 1
ATOM 930 C C . ARG A 1 112 ? -14.327 -7.945 24.009 1.00 96.81 112 ARG A C 1
ATOM 932 O O . ARG A 1 112 ? -13.914 -7.030 24.716 1.00 96.81 112 ARG A O 1
ATOM 939 N N . ILE A 1 113 ? -13.900 -8.159 22.762 1.00 97.06 113 ILE A N 1
ATOM 940 C CA . ILE A 1 113 ? -12.862 -7.337 22.114 1.00 97.06 113 ILE A CA 1
ATOM 941 C C . ILE A 1 113 ? -13.327 -5.880 22.020 1.00 97.06 113 ILE A C 1
ATOM 943 O O . ILE A 1 113 ? -12.574 -4.958 22.322 1.00 97.06 113 ILE A O 1
ATOM 947 N N . TRP A 1 114 ? -14.592 -5.663 21.658 1.00 96.50 114 TRP A N 1
ATOM 948 C CA . TRP A 1 114 ? -15.193 -4.337 21.581 1.00 96.50 114 TRP A CA 1
ATOM 949 C C . TRP A 1 114 ? -15.115 -3.591 22.913 1.00 96.50 114 TRP A C 1
ATOM 951 O O . TRP A 1 114 ? -14.732 -2.421 22.942 1.00 96.50 114 TRP A O 1
ATOM 961 N N . ASN A 1 115 ? -15.458 -4.255 24.018 1.00 96.94 115 ASN A N 1
ATOM 962 C CA . ASN A 1 115 ? -15.400 -3.651 25.344 1.00 96.94 115 ASN A CA 1
ATOM 963 C C . ASN A 1 115 ? -13.957 -3.346 25.765 1.00 96.94 115 ASN A C 1
ATOM 965 O O . ASN A 1 115 ? -13.697 -2.240 26.235 1.00 96.94 115 ASN A O 1
ATOM 969 N N . GLU A 1 116 ? -13.021 -4.270 25.527 1.00 96.50 116 GLU A N 1
ATOM 970 C CA . GLU A 1 116 ? -11.592 -4.061 25.799 1.00 96.50 116 GLU A CA 1
ATOM 971 C C . GLU A 1 116 ? -11.057 -2.826 25.043 1.00 96.50 116 GLU A C 1
ATOM 973 O O . GLU A 1 116 ? -10.514 -1.909 25.666 1.00 96.50 116 GLU A O 1
ATOM 978 N N . CYS A 1 117 ? -11.308 -2.731 23.731 1.00 95.81 117 CYS A N 1
ATOM 979 C CA . CYS A 1 117 ? -10.907 -1.580 22.915 1.00 95.81 117 CYS A CA 1
ATOM 980 C C . CYS A 1 117 ? -11.604 -0.280 23.341 1.00 95.81 117 CYS A C 1
ATOM 982 O O . CYS A 1 117 ? -10.991 0.789 23.361 1.00 95.81 117 CYS A O 1
ATOM 984 N N . ARG A 1 118 ? -12.896 -0.342 23.685 1.00 95.25 118 ARG A N 1
ATOM 985 C CA . ARG A 1 118 ? -13.667 0.826 24.131 1.00 95.25 118 ARG A CA 1
ATOM 986 C C . ARG A 1 118 ? -13.107 1.399 25.428 1.00 95.25 118 ARG A C 1
ATOM 988 O O . ARG A 1 118 ? -13.052 2.621 25.575 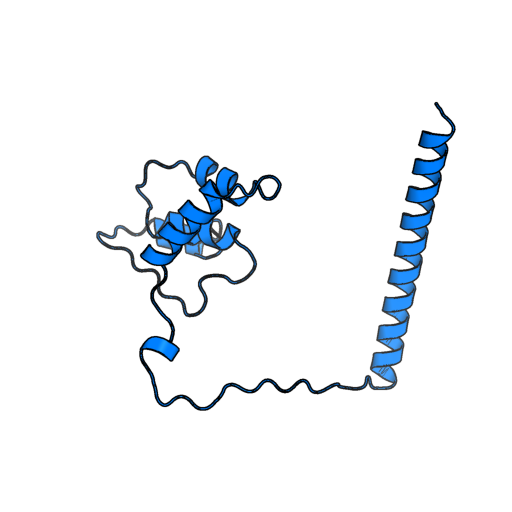1.00 95.25 118 ARG A O 1
ATOM 995 N N . ASP A 1 119 ? -12.733 0.545 26.371 1.00 95.56 119 ASP A N 1
ATOM 996 C CA . ASP A 1 119 ? -12.216 0.981 27.665 1.00 95.56 119 ASP A CA 1
ATOM 997 C C . ASP A 1 119 ? -10.773 1.481 27.563 1.00 95.56 119 ASP A C 1
ATOM 999 O O . ASP A 1 119 ? -10.428 2.485 28.188 1.00 95.56 119 ASP A O 1
ATOM 1003 N N . GLU A 1 120 ? -9.950 0.863 26.715 1.00 94.69 120 GLU A N 1
ATOM 1004 C CA . GLU A 1 120 ? -8.641 1.403 26.340 1.00 94.69 120 GLU A CA 1
ATOM 1005 C C . GLU A 1 120 ? -8.760 2.809 25.740 1.00 94.69 120 GLU A C 1
ATOM 1007 O O . GLU A 1 120 ? -8.164 3.750 26.271 1.00 94.69 120 GLU A O 1
ATOM 1012 N N . PHE A 1 121 ? -9.623 2.982 24.736 1.00 94.38 121 PHE A N 1
ATOM 1013 C CA . PHE A 1 121 ? -9.854 4.278 24.103 1.00 94.38 121 PHE A CA 1
ATOM 1014 C C . PHE A 1 121 ? -10.326 5.340 25.102 1.00 94.38 121 PHE A C 1
ATOM 1016 O O . PHE A 1 121 ? -9.827 6.464 25.096 1.00 94.38 121 PHE A O 1
ATOM 1023 N N . LYS A 1 122 ? -11.266 5.008 25.997 1.00 93.12 122 LYS A N 1
ATOM 1024 C CA . LYS A 1 122 ? -11.733 5.950 27.028 1.00 93.12 122 LYS A CA 1
ATOM 1025 C C . LYS A 1 122 ? -10.603 6.406 27.948 1.00 93.12 122 LYS A C 1
ATOM 1027 O O . LYS A 1 122 ? -10.550 7.593 28.265 1.00 93.12 122 LYS A O 1
ATOM 1032 N N . ARG A 1 123 ? -9.722 5.494 28.375 1.00 92.00 123 ARG A N 1
ATOM 1033 C CA . ARG A 1 123 ? -8.581 5.828 29.244 1.00 92.00 123 ARG A CA 1
ATOM 1034 C C . ARG A 1 123 ? -7.621 6.784 28.547 1.00 92.00 123 ARG A C 1
ATOM 1036 O O . ARG A 1 123 ? -7.274 7.818 29.118 1.00 92.00 123 ARG A O 1
ATOM 1043 N N . GLU A 1 124 ? -7.241 6.480 27.308 1.00 90.69 124 GLU A N 1
ATOM 1044 C CA . GLU A 1 124 ? -6.375 7.363 26.521 1.00 90.69 124 GLU A CA 1
ATOM 1045 C C . GLU A 1 124 ? -7.028 8.725 26.275 1.00 90.69 124 GLU A C 1
ATOM 1047 O O . GLU A 1 124 ? -6.401 9.769 26.462 1.00 90.69 124 GLU A O 1
ATOM 1052 N N . PHE A 1 125 ? -8.313 8.731 25.920 1.00 90.69 125 PHE A N 1
ATOM 1053 C CA . PHE A 1 125 ? -9.059 9.954 25.654 1.00 90.69 125 PHE A CA 1
ATOM 1054 C C . PHE A 1 125 ? -9.171 10.847 26.895 1.00 90.69 125 PHE A C 1
ATOM 1056 O O . PHE A 1 125 ? -8.963 12.056 26.797 1.00 90.69 125 PHE A O 1
ATOM 1063 N N . GLN A 1 126 ? -9.442 10.267 28.068 1.00 86.69 126 GLN A N 1
ATOM 1064 C CA . GLN A 1 126 ? -9.461 10.994 29.341 1.00 86.69 126 GLN A CA 1
ATOM 1065 C C . GLN A 1 126 ? -8.089 11.585 29.676 1.00 86.69 126 GLN A C 1
ATOM 1067 O O . GLN A 1 126 ? -8.004 12.752 30.058 1.00 86.69 126 GLN A O 1
ATOM 1072 N N . HIS A 1 127 ? -7.015 10.817 29.485 1.00 85.69 127 HIS A N 1
ATOM 1073 C CA . HIS A 1 127 ? -5.653 11.295 29.713 1.00 85.69 127 HIS A CA 1
ATOM 1074 C C . HIS A 1 127 ? -5.300 12.480 28.795 1.00 85.69 127 HIS A C 1
ATOM 1076 O O . HIS A 1 127 ? -4.762 13.490 29.255 1.00 85.69 127 HIS A O 1
ATOM 1082 N N . LEU A 1 128 ? -5.655 12.404 27.508 1.00 87.50 128 LEU A N 1
ATOM 1083 C CA . LEU A 1 128 ? -5.455 13.497 26.549 1.00 87.50 128 LEU A CA 1
ATOM 1084 C C . LEU A 1 128 ? -6.290 14.740 26.889 1.00 87.50 128 LEU A C 1
ATOM 1086 O O . LEU A 1 128 ? -5.795 15.860 26.749 1.00 87.50 128 LEU A O 1
ATOM 1090 N N . TRP A 1 129 ? -7.526 14.557 27.359 1.00 81.69 129 TRP A N 1
ATOM 1091 C CA . TRP A 1 129 ? -8.386 15.657 27.803 1.00 81.69 129 TRP A CA 1
ATOM 1092 C C . TRP A 1 129 ? -7.812 16.390 29.014 1.00 81.69 129 TRP A C 1
ATOM 1094 O O . TRP A 1 129 ? -7.673 17.611 28.976 1.00 81.69 129 TRP A O 1
ATOM 1104 N N . GLN A 1 130 ? -7.397 15.650 30.045 1.00 83.81 130 GLN A N 1
ATOM 1105 C CA . GLN A 1 130 ? -6.786 16.238 31.239 1.00 83.81 130 GLN A CA 1
ATOM 1106 C C . GLN A 1 130 ? -5.473 16.959 30.922 1.00 83.81 130 GLN A C 1
ATOM 1108 O O . GLN A 1 130 ? -5.191 18.015 31.488 1.00 83.81 130 GLN A O 1
ATOM 1113 N N . LYS A 1 131 ? -4.666 16.414 30.002 1.00 85.56 131 LYS A N 1
ATOM 1114 C CA . LYS A 1 131 ? -3.444 17.072 29.530 1.00 85.56 131 LYS A CA 1
ATOM 1115 C C . LYS A 1 131 ? -3.757 18.416 28.860 1.00 85.56 131 LYS A C 1
ATOM 1117 O O . LYS A 1 131 ? -3.146 19.419 29.214 1.00 85.56 131 LYS A O 1
ATOM 1122 N N . ARG A 1 132 ? -4.754 18.458 27.968 1.00 82.12 132 ARG A N 1
ATOM 1123 C CA . ARG A 1 132 ? -5.202 19.696 27.304 1.00 82.12 132 ARG A CA 1
ATOM 1124 C C . ARG A 1 132 ? -5.783 20.734 28.263 1.00 82.12 132 ARG A C 1
ATOM 1126 O O . ARG A 1 132 ? -5.554 21.922 28.066 1.00 82.12 132 ARG A O 1
ATOM 1133 N N . GLU A 1 133 ? -6.540 20.322 29.278 1.00 80.25 133 GLU A N 1
ATOM 1134 C CA . GLU A 1 133 ? -7.068 21.255 30.285 1.00 80.25 133 GLU A CA 1
ATOM 1135 C C . GLU A 1 133 ? -5.960 21.865 31.142 1.00 80.25 133 GLU A C 1
ATOM 1137 O O . GLU A 1 133 ? -5.977 23.068 31.393 1.00 80.25 133 GLU A O 1
ATOM 1142 N N . LYS A 1 134 ? -4.957 21.070 31.536 1.00 78.12 134 LYS A N 1
ATOM 1143 C CA . LYS A 1 134 ? -3.774 21.586 32.241 1.00 78.12 134 LYS A CA 1
ATOM 1144 C C . LYS A 1 134 ? -2.979 22.574 31.385 1.00 78.12 134 LYS A C 1
ATOM 1146 O O . LYS A 1 134 ? -2.520 23.579 31.909 1.00 78.12 134 LYS A O 1
ATOM 1151 N N . GLU A 1 135 ? -2.863 22.326 30.081 1.00 81.19 135 GLU A N 1
ATOM 1152 C CA . GLU A 1 135 ? -2.232 23.255 29.130 1.00 81.19 135 GLU A CA 1
ATOM 1153 C C . GLU A 1 135 ? -3.057 24.543 28.920 1.00 81.19 135 GLU A C 1
ATOM 1155 O O . GLU A 1 135 ? -2.476 25.604 28.716 1.00 81.19 135 GLU A O 1
ATOM 1160 N N . ARG A 1 136 ? -4.398 24.490 29.010 1.00 71.62 136 ARG A N 1
ATOM 1161 C CA . ARG A 1 136 ? -5.275 25.681 28.933 1.00 71.62 136 ARG A CA 1
ATOM 1162 C C . ARG A 1 136 ? -5.314 26.511 30.214 1.00 71.62 136 ARG A C 1
ATOM 1164 O O . ARG A 1 136 ? -5.488 27.716 30.113 1.00 71.62 136 ARG A O 1
ATOM 1171 N N . ASN A 1 137 ? -5.194 25.876 31.378 1.00 75.81 137 ASN A N 1
ATOM 1172 C CA . ASN A 1 137 ? -5.271 26.538 32.687 1.00 75.81 137 ASN A CA 1
ATOM 1173 C C . ASN A 1 137 ? -3.889 26.938 33.245 1.00 75.81 137 ASN A C 1
ATOM 1175 O O . ASN A 1 137 ? -3.818 27.534 34.315 1.00 75.81 137 ASN A O 1
ATOM 1179 N N . GLY A 1 138 ? -2.803 26.552 32.566 1.00 61.72 138 GLY A N 1
ATOM 1180 C CA . GLY A 1 138 ? -1.411 26.853 32.924 1.00 61.72 138 GLY A CA 1
ATOM 1181 C C . GLY A 1 138 ? -0.781 28.021 32.151 1.00 61.72 138 GLY A C 1
ATOM 1182 O O . GLY A 1 138 ? 0.437 28.174 32.211 1.00 61.72 138 GLY A O 1
ATOM 1183 N N . ASN A 1 139 ? -1.591 28.805 31.435 1.00 47.59 139 ASN A N 1
ATOM 1184 C CA . ASN A 1 139 ? -1.268 30.102 30.822 1.00 47.59 139 ASN A CA 1
ATOM 1185 C C . ASN A 1 139 ? -2.183 31.172 31.426 1.00 47.59 139 ASN A C 1
ATOM 1187 O O . ASN A 1 139 ? -1.782 32.355 31.408 1.00 47.59 139 ASN A O 1
#

Secondary structure (DSSP, 8-state):
--STTSHHHHHHHHS--SS-----S-S-SS-TTHHHHHHHHH-TT-S--HHHHHHHHH-GGG--HHHHHHHHHHHHHH----HHHH-S-PPPP-----PPPPPHHHHHHHHHHHHHHHHHHHHHHHHHHHHHHHHHH--

Foldseek 3Di:
DLDCPDPVLVVLQPDDDPADADDDPDCDDPAPCSVLSVCCNRCVPPPQDSCNVCVLRVPPVDPDVVSVVVVVVVCVVRDDDDCVVVPVPDDDDDDDDDDDDDDPVRVVVVVVVVVVVVVVVVVVVVVVVVVVVCVVVVD